Protein AF-A0A6N2DLZ1-F1 (afdb_monomer)

Radius of gyration: 27.86 Å; Cα contacts (8 Å, |Δi|>4): 156; chains: 1; bounding box: 55×25×96 Å

Secondary structure (DSSP, 8-state):
--PPP-----THHHHHHHHHHHHHHHHHHHHHHHHHHHHHHHHHHHHHHHHHHHHHHHTTPPPPTTEEE-SPPPS-TT-TT-EEEEEEEEE---TTSTT--TTS-SEEEEEEEEETT-

Solvent-accessible surface area (backbone atoms only — not comparable to full-atom values): 6846 Å² total; per-residue (Å²): 138,84,82,78,82,78,81,79,80,69,67,71,60,56,60,55,52,51,48,67,62,48,48,62,57,52,51,51,51,54,51,48,51,54,52,50,52,50,53,51,52,50,51,54,49,32,50,49,48,7,50,54,25,18,51,24,43,19,69,71,43,81,63,51,88,58,42,46,74,65,66,60,74,62,87,52,50,81,39,89,86,44,61,26,31,14,33,10,54,41,79,44,87,61,83,85,47,90,88,61,70,90,82,62,66,59,56,51,73,35,77,31,76,34,51,19,51,113

Sequence (118 aa):
MKRSPRLHRDDRGVVALEFVLALPFILILIMSVVVLGNFLSIKTQTVGEARDGARAAALRQPLPDNTSIVGAP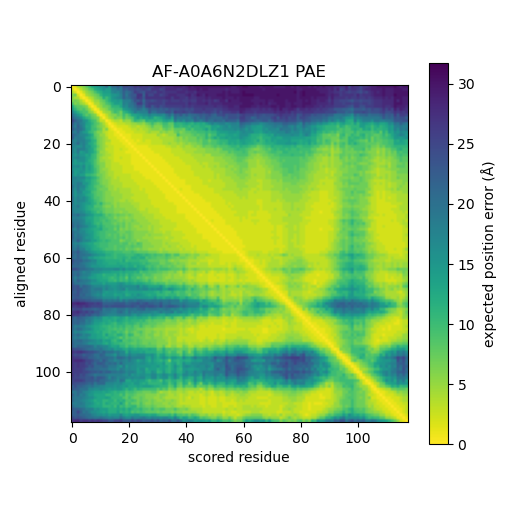CTTPTDPTQFVEVAATKPVSLRSIPFTPIFLPEEITETVTMRCGG

Nearest PDB structures (foldseek):
  6yfj-assembly1_AA  TM=2.232E-01  e=3.592E+00  Leviviridae sp.

pLDDT: mean 82.4, std 11.59, range [46.81, 93.88]

Mean predicted aligned error: 9.84 Å

Structure (mmCIF, N/CA/C/O ba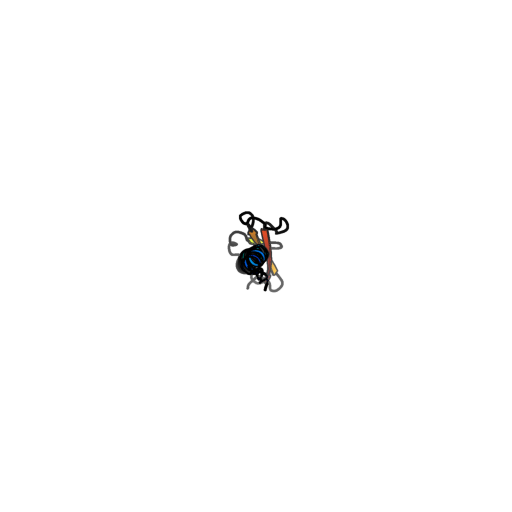ckbone):
data_AF-A0A6N2DLZ1-F1
#
_entry.id   AF-A0A6N2DLZ1-F1
#
loop_
_atom_site.group_PDB
_atom_site.id
_atom_site.type_symbol
_atom_site.label_atom_id
_atom_site.label_alt_id
_atom_site.label_comp_id
_atom_site.label_asym_id
_atom_site.label_entity_id
_atom_site.label_seq_id
_atom_site.pdbx_PDB_ins_code
_atom_site.Cartn_x
_atom_site.Cartn_y
_atom_site.Cartn_z
_atom_site.occupancy
_atom_site.B_iso_or_equiv
_atom_site.auth_seq_id
_atom_site.auth_comp_id
_atom_site.auth_asym_id
_atom_site.auth_atom_id
_atom_site.pdbx_PDB_model_num
ATOM 1 N N . MET A 1 1 ? 37.230 -7.810 -69.724 1.00 46.81 1 MET A N 1
ATOM 2 C CA . MET A 1 1 ? 36.934 -8.476 -68.433 1.00 46.81 1 MET A CA 1
ATOM 3 C C . MET A 1 1 ? 36.517 -7.396 -67.431 1.00 46.81 1 MET A C 1
ATOM 5 O O . MET A 1 1 ? 37.369 -6.643 -66.983 1.00 46.81 1 MET A O 1
ATOM 9 N N . LYS A 1 2 ? 35.213 -7.202 -67.180 1.00 60.00 2 LYS A N 1
ATOM 10 C CA . LYS A 1 2 ? 34.686 -6.075 -66.381 1.00 60.00 2 LYS A CA 1
ATOM 11 C C . LYS A 1 2 ? 34.305 -6.600 -64.990 1.00 60.00 2 LYS A C 1
ATOM 13 O O . LYS A 1 2 ? 33.347 -7.357 -64.872 1.00 60.00 2 LYS A O 1
ATOM 18 N N . ARG A 1 3 ? 35.096 -6.288 -63.956 1.00 69.50 3 ARG A N 1
ATOM 19 C CA . ARG A 1 3 ? 34.798 -6.683 -62.566 1.00 69.50 3 ARG A CA 1
ATOM 20 C C . ARG A 1 3 ? 33.694 -5.778 -62.022 1.00 69.50 3 ARG A C 1
ATOM 22 O O . ARG A 1 3 ? 33.891 -4.574 -61.910 1.00 69.50 3 ARG A O 1
ATOM 29 N N . SER A 1 4 ? 32.546 -6.370 -61.707 1.00 67.88 4 SER A N 1
ATOM 30 C CA . SER A 1 4 ? 31.476 -5.692 -60.973 1.00 67.88 4 SER A CA 1
ATOM 31 C C . SER A 1 4 ? 31.914 -5.467 -59.517 1.00 67.88 4 SER A C 1
ATOM 33 O O . SER A 1 4 ? 32.418 -6.417 -58.903 1.00 67.88 4 SER A O 1
ATOM 35 N N . PRO A 1 5 ? 31.766 -4.255 -58.951 1.00 67.94 5 PRO A N 1
ATOM 36 C CA . PRO A 1 5 ? 32.044 -4.020 -57.543 1.00 67.94 5 PRO A CA 1
ATOM 37 C C . PRO A 1 5 ? 30.949 -4.685 -56.703 1.00 67.94 5 PRO A C 1
ATOM 39 O O . PRO A 1 5 ? 29.758 -4.436 -56.884 1.00 67.94 5 PRO A O 1
ATOM 42 N N . ARG A 1 6 ? 31.351 -5.565 -55.783 1.00 66.69 6 ARG A N 1
ATOM 43 C CA . ARG A 1 6 ? 30.436 -6.135 -54.791 1.00 66.69 6 ARG A CA 1
ATOM 44 C C . ARG A 1 6 ? 30.052 -5.013 -53.828 1.00 66.69 6 ARG A C 1
ATOM 46 O O . ARG A 1 6 ? 30.923 -4.502 -53.131 1.00 66.69 6 ARG A O 1
ATOM 53 N N . LEU A 1 7 ? 28.773 -4.632 -53.818 1.00 64.94 7 LEU A N 1
ATOM 54 C CA . LEU A 1 7 ? 28.198 -3.768 -52.788 1.00 64.94 7 LEU A CA 1
ATOM 55 C C . LEU A 1 7 ? 28.485 -4.418 -51.429 1.00 64.94 7 LEU A C 1
ATOM 57 O O . LEU A 1 7 ? 27.972 -5.498 -51.134 1.00 64.94 7 LEU A O 1
ATOM 61 N N . HIS A 1 8 ? 29.354 -3.798 -50.639 1.00 63.56 8 HIS A N 1
ATOM 62 C CA . HIS A 1 8 ? 29.588 -4.200 -49.262 1.00 63.56 8 HIS A CA 1
ATOM 63 C C . HIS A 1 8 ? 28.338 -3.789 -48.481 1.00 63.56 8 HIS A C 1
ATOM 65 O O . HIS A 1 8 ? 28.056 -2.602 -48.333 1.00 63.56 8 HIS A O 1
ATOM 71 N N . ARG A 1 9 ? 27.511 -4.770 -48.116 1.00 65.38 9 ARG A N 1
ATOM 72 C CA . ARG A 1 9 ? 26.297 -4.548 -47.333 1.00 65.38 9 ARG A CA 1
ATOM 73 C C . ARG A 1 9 ? 26.758 -4.215 -45.916 1.00 65.38 9 ARG A C 1
ATOM 75 O O . ARG A 1 9 ? 27.350 -5.054 -45.248 1.00 65.38 9 ARG A O 1
ATOM 82 N N . ASP A 1 10 ? 26.595 -2.960 -45.523 1.00 64.62 10 ASP A N 1
ATOM 83 C CA . ASP A 1 10 ? 26.985 -2.475 -44.203 1.00 64.62 10 ASP A CA 1
ATOM 84 C C . ASP A 1 10 ? 25.963 -2.976 -43.167 1.00 64.62 10 ASP A C 1
ATOM 86 O O . ASP A 1 10 ? 24.976 -2.312 -42.851 1.00 64.62 10 ASP A O 1
ATOM 90 N N . ASP A 1 11 ? 26.189 -4.177 -42.633 1.00 64.75 11 ASP A N 1
ATOM 91 C CA . ASP A 1 11 ? 25.332 -4.805 -41.612 1.00 64.75 11 ASP A CA 1
ATOM 92 C C . ASP A 1 11 ? 25.335 -4.032 -40.271 1.00 64.75 11 ASP A C 1
ATOM 94 O O . ASP A 1 11 ? 24.523 -4.284 -39.380 1.00 64.75 11 ASP A O 1
ATOM 98 N N . ARG A 1 12 ? 26.204 -3.021 -40.133 1.00 67.44 12 ARG A N 1
ATOM 99 C CA . ARG A 1 12 ? 26.314 -2.152 -38.948 1.00 67.44 12 ARG A CA 1
ATOM 100 C C . ARG A 1 12 ? 25.063 -1.303 -38.698 1.00 67.44 12 ARG A C 1
ATOM 102 O O . ARG A 1 12 ? 24.784 -0.963 -37.551 1.00 67.44 12 ARG A O 1
ATOM 109 N N . GLY A 1 13 ? 24.306 -0.968 -39.747 1.00 72.31 13 GLY A N 1
ATOM 110 C CA . GLY A 1 13 ? 23.081 -0.168 -39.624 1.00 72.31 13 GLY A CA 1
ATOM 111 C C . GLY A 1 13 ? 21.901 -0.943 -39.032 1.00 72.31 13 GLY A C 1
ATOM 112 O 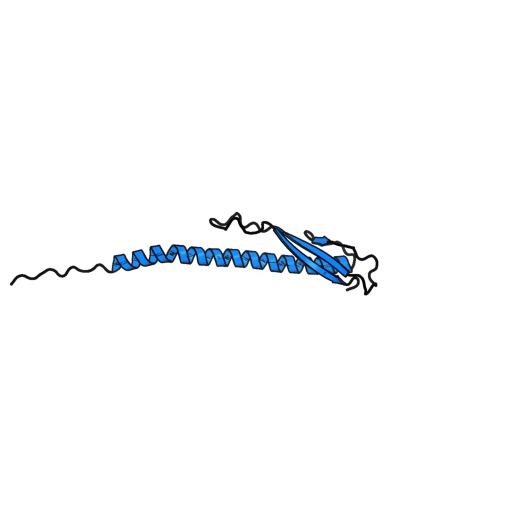O . GLY A 1 13 ? 21.052 -0.354 -38.366 1.00 72.31 13 GLY A O 1
ATOM 113 N N . VAL A 1 14 ? 21.868 -2.264 -39.227 1.00 83.19 14 VAL A N 1
ATOM 114 C CA . VAL A 1 14 ? 20.779 -3.129 -38.746 1.00 83.19 14 VAL A CA 1
ATOM 115 C C . VAL A 1 14 ? 20.816 -3.237 -37.222 1.00 83.19 14 VAL A C 1
ATOM 117 O O . VAL A 1 14 ? 19.799 -3.031 -36.566 1.00 83.19 14 VAL A O 1
ATOM 120 N N . VAL A 1 15 ? 22.011 -3.428 -36.654 1.00 83.94 15 VAL A N 1
ATOM 121 C CA . VAL A 1 15 ? 22.217 -3.514 -35.197 1.00 83.94 15 VAL A CA 1
ATOM 122 C C . VAL A 1 15 ? 21.802 -2.219 -34.487 1.00 83.94 15 VAL A C 1
ATOM 124 O O . VAL A 1 15 ? 21.193 -2.257 -33.419 1.00 83.94 15 VAL A O 1
ATOM 127 N N . ALA A 1 16 ? 22.084 -1.057 -35.087 1.00 85.56 16 ALA A N 1
ATOM 128 C CA . ALA A 1 16 ? 21.667 0.229 -34.528 1.00 85.56 16 ALA A CA 1
ATOM 129 C C . ALA A 1 16 ? 20.134 0.368 -34.480 1.00 85.56 16 ALA A C 1
ATOM 131 O O . ALA A 1 16 ? 19.588 0.911 -33.520 1.00 85.56 16 ALA A O 1
ATOM 132 N N . LEU A 1 17 ? 19.438 -0.154 -35.491 1.00 87.38 17 LEU A N 1
ATOM 133 C CA . LEU A 1 17 ? 17.984 -0.068 -35.601 1.00 87.38 17 LEU A CA 1
ATOM 134 C C . LEU A 1 17 ? 17.278 -0.989 -34.598 1.00 87.38 17 LEU A C 1
ATOM 136 O O . LEU A 1 17 ? 16.312 -0.581 -33.956 1.00 87.38 17 LEU A O 1
ATOM 140 N N . GLU A 1 18 ? 17.801 -2.201 -34.410 1.00 87.69 18 GLU A N 1
ATOM 141 C CA . GLU A 1 18 ? 17.313 -3.141 -33.396 1.00 87.69 18 GLU A CA 1
ATOM 142 C C . GLU A 1 18 ? 17.454 -2.569 -31.983 1.00 87.69 18 GLU A C 1
ATOM 144 O O . GLU A 1 18 ? 16.529 -2.675 -31.178 1.00 87.69 18 GLU A O 1
ATOM 149 N N . PHE A 1 19 ? 18.569 -1.894 -31.689 1.00 90.12 19 PHE A N 1
ATOM 150 C CA . PHE A 1 19 ? 18.787 -1.280 -30.381 1.00 90.12 19 PHE A CA 1
ATOM 151 C C . PHE A 1 19 ? 17.824 -0.119 -30.109 1.00 90.12 19 PHE A C 1
ATOM 153 O O . PHE A 1 19 ? 17.257 -0.037 -29.021 1.00 90.12 19 PHE A O 1
ATOM 160 N N . VAL A 1 20 ? 17.585 0.749 -31.098 1.00 93.44 20 VAL A N 1
ATOM 161 C CA . VAL A 1 20 ? 16.627 1.863 -30.973 1.00 93.44 20 VAL A CA 1
ATOM 162 C C . VAL A 1 20 ? 15.203 1.353 -30.745 1.00 93.44 20 VAL A C 1
ATOM 164 O O . VAL A 1 20 ? 14.449 1.972 -29.998 1.00 93.44 20 VAL A O 1
ATOM 167 N N . LEU A 1 21 ? 14.845 0.214 -31.344 1.00 91.94 21 LEU A N 1
ATOM 168 C CA . LEU A 1 21 ? 13.543 -0.414 -31.138 1.00 91.94 21 LEU A CA 1
ATOM 169 C C . LEU A 1 21 ? 13.450 -1.130 -29.788 1.00 91.94 21 LEU A C 1
ATOM 171 O O . LEU A 1 21 ? 12.428 -1.003 -29.128 1.00 91.94 21 LEU A O 1
ATOM 175 N N . ALA A 1 22 ? 14.487 -1.848 -29.349 1.00 93.44 22 ALA A N 1
ATOM 176 C CA . ALA A 1 22 ? 14.465 -2.624 -28.107 1.00 93.44 22 ALA A CA 1
ATOM 177 C C . ALA A 1 22 ? 14.587 -1.760 -26.839 1.00 93.44 22 ALA A C 1
ATOM 179 O O . ALA A 1 22 ? 13.943 -2.043 -25.827 1.00 93.44 22 ALA A O 1
ATOM 180 N N . LEU A 1 23 ? 15.388 -0.692 -26.887 1.00 92.56 23 LEU A N 1
ATOM 181 C CA . LEU A 1 23 ? 15.661 0.193 -25.754 1.00 92.56 23 LEU A CA 1
ATOM 182 C C . LEU A 1 23 ? 14.397 0.746 -25.064 1.00 92.56 23 LEU A C 1
ATOM 184 O O . LEU A 1 23 ? 14.323 0.624 -23.840 1.00 92.56 23 LEU A O 1
ATOM 188 N N . PRO A 1 24 ? 13.384 1.306 -25.759 1.00 89.44 24 PRO A N 1
ATOM 189 C CA . PRO A 1 24 ? 12.182 1.805 -25.090 1.00 89.44 24 PRO A CA 1
ATOM 190 C C . PRO A 1 24 ? 11.413 0.696 -24.359 1.00 89.44 24 PRO A C 1
ATOM 192 O O . PRO A 1 24 ? 10.930 0.932 -23.254 1.00 89.44 24 PRO A O 1
ATOM 195 N N . PHE A 1 25 ? 11.350 -0.524 -24.906 1.00 92.06 25 PHE A N 1
ATOM 196 C CA . PHE A 1 25 ? 10.688 -1.645 -24.228 1.00 92.06 25 PHE A CA 1
ATOM 197 C C . PHE A 1 25 ? 11.436 -2.073 -22.968 1.00 92.06 25 PHE A C 1
ATOM 199 O O . PHE A 1 25 ? 10.811 -2.305 -21.935 1.00 92.06 25 PHE A O 1
ATOM 206 N N . ILE A 1 26 ? 12.768 -2.138 -23.029 1.00 93.44 26 ILE A N 1
ATOM 207 C CA . ILE A 1 26 ? 13.595 -2.483 -21.868 1.00 93.44 26 ILE A CA 1
ATOM 208 C C . ILE A 1 26 ? 13.445 -1.416 -20.778 1.00 93.44 26 ILE A C 1
ATOM 210 O O . ILE A 1 26 ? 13.275 -1.761 -19.610 1.00 93.44 26 ILE A O 1
ATOM 214 N N . LEU A 1 27 ? 13.436 -0.130 -21.141 1.00 89.88 27 LEU A N 1
ATOM 215 C CA . LEU A 1 27 ? 13.219 0.956 -20.184 1.00 89.88 27 LEU A CA 1
ATOM 216 C C . LEU A 1 27 ? 11.837 0.878 -19.528 1.00 89.88 27 LEU A C 1
ATOM 218 O O . LEU A 1 27 ? 11.749 0.977 -18.305 1.00 89.88 27 LEU A O 1
ATOM 222 N N . ILE A 1 28 ? 10.775 0.649 -20.306 1.00 87.69 28 ILE A N 1
ATOM 223 C CA . ILE A 1 28 ? 9.419 0.460 -19.770 1.00 87.69 28 ILE A CA 1
ATOM 224 C C . ILE A 1 28 ? 9.390 -0.727 -18.806 1.00 87.69 28 ILE A C 1
ATOM 226 O O . ILE A 1 28 ? 8.822 -0.614 -17.721 1.00 87.69 28 ILE A O 1
ATOM 230 N N . LEU A 1 29 ? 10.027 -1.845 -19.159 1.00 90.38 29 LEU A N 1
ATOM 231 C CA . LEU A 1 29 ? 10.074 -3.033 -18.313 1.00 90.38 29 LEU A CA 1
ATOM 232 C C . LEU A 1 29 ? 10.796 -2.743 -16.992 1.00 90.38 29 LEU A C 1
ATOM 234 O O . LEU A 1 29 ? 10.257 -3.041 -15.928 1.00 90.38 29 LEU A O 1
ATOM 238 N N . ILE A 1 30 ? 11.970 -2.107 -17.039 1.00 91.25 30 ILE A N 1
ATOM 239 C CA . ILE A 1 30 ? 12.733 -1.753 -15.834 1.00 91.25 30 ILE A CA 1
ATOM 240 C C . ILE A 1 30 ? 11.921 -0.803 -14.947 1.00 91.25 30 ILE A C 1
ATOM 242 O O . ILE A 1 30 ? 11.789 -1.050 -13.749 1.00 91.25 30 ILE A O 1
ATOM 246 N N . MET A 1 31 ? 11.328 0.248 -15.522 1.00 86.06 31 MET A N 1
ATOM 247 C CA . MET A 1 31 ? 10.491 1.185 -14.766 1.00 86.06 31 MET A CA 1
ATOM 248 C C . MET A 1 31 ? 9.278 0.486 -14.149 1.00 86.06 31 MET A C 1
ATOM 250 O O . MET A 1 31 ? 8.963 0.725 -12.985 1.00 86.06 31 MET A O 1
ATOM 254 N N . SER A 1 32 ? 8.645 -0.431 -14.882 1.00 85.50 32 SER A N 1
ATOM 255 C CA . SER A 1 32 ? 7.494 -1.197 -14.391 1.00 85.50 32 SER A CA 1
ATOM 256 C C . SER A 1 32 ? 7.856 -2.049 -13.175 1.00 85.50 32 SER A C 1
ATOM 258 O O . SER A 1 32 ? 7.112 -2.068 -12.197 1.00 85.50 32 SER A O 1
ATOM 260 N N . VAL A 1 33 ? 9.015 -2.713 -13.198 1.00 89.44 33 VAL A N 1
ATOM 261 C CA . VAL A 1 33 ? 9.498 -3.518 -12.065 1.00 89.44 33 VAL A CA 1
ATOM 262 C C . VAL A 1 33 ? 9.762 -2.643 -10.839 1.00 89.44 33 VAL A C 1
ATOM 264 O O . VAL A 1 33 ? 9.370 -3.013 -9.734 1.00 89.44 33 VAL A O 1
ATOM 267 N N . VAL A 1 34 ? 10.373 -1.468 -11.018 1.00 87.31 34 VAL A N 1
ATOM 268 C CA . VAL A 1 34 ? 10.635 -0.529 -9.913 1.00 87.31 34 VAL A CA 1
ATOM 269 C C . VAL A 1 34 ? 9.329 -0.014 -9.300 1.00 87.31 34 VAL A C 1
ATOM 271 O O . VAL A 1 34 ? 9.176 -0.036 -8.077 1.00 87.31 34 VAL A O 1
ATOM 274 N N . VAL A 1 35 ? 8.370 0.401 -10.134 1.00 82.88 35 VAL A N 1
ATOM 275 C CA . VAL A 1 35 ? 7.040 0.861 -9.697 1.00 82.88 35 VAL A CA 1
ATOM 276 C C . VAL A 1 35 ? 6.318 -0.234 -8.918 1.00 82.88 35 VAL A C 1
ATOM 278 O O . VAL A 1 35 ? 5.839 0.006 -7.810 1.00 82.88 35 VAL A O 1
ATOM 281 N N . LEU A 1 36 ? 6.266 -1.446 -9.475 1.00 84.69 36 LEU A N 1
ATOM 282 C CA . LEU A 1 36 ? 5.568 -2.568 -8.859 1.00 84.69 36 LEU A CA 1
ATOM 283 C C . LEU A 1 36 ? 6.234 -3.004 -7.549 1.00 84.69 36 LEU A C 1
ATOM 285 O O . LEU A 1 36 ? 5.541 -3.308 -6.580 1.00 84.69 36 LEU A O 1
ATOM 289 N N . GLY A 1 37 ? 7.568 -2.998 -7.498 1.00 87.56 37 GLY A N 1
ATOM 290 C CA . GLY A 1 37 ? 8.322 -3.294 -6.284 1.00 87.56 37 GLY A CA 1
ATOM 291 C C . GLY A 1 37 ? 8.027 -2.298 -5.163 1.00 87.56 37 GLY A C 1
ATOM 292 O O . GLY A 1 37 ? 7.796 -2.705 -4.025 1.00 87.56 37 GLY A O 1
ATOM 293 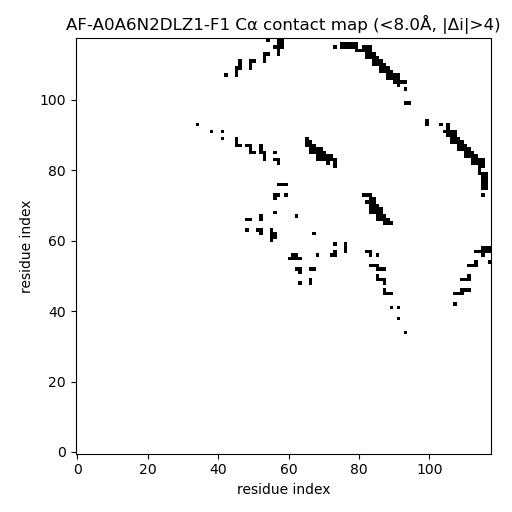N N . ASN A 1 38 ? 7.967 -1.002 -5.485 1.00 85.31 38 ASN A N 1
ATOM 294 C CA . ASN A 1 38 ? 7.589 0.031 -4.522 1.00 85.31 38 ASN A CA 1
ATOM 295 C C . ASN A 1 38 ? 6.145 -0.171 -4.034 1.00 85.31 38 ASN A C 1
ATOM 297 O O . ASN A 1 38 ? 5.911 -0.269 -2.831 1.00 85.31 38 ASN A O 1
ATOM 301 N N . PHE A 1 39 ? 5.199 -0.349 -4.958 1.00 85.31 39 PHE A N 1
ATOM 302 C CA . PHE A 1 39 ? 3.797 -0.596 -4.621 1.00 85.31 39 PHE A CA 1
ATOM 303 C C . PHE A 1 39 ? 3.625 -1.801 -3.684 1.00 85.31 39 PHE A C 1
ATOM 305 O O . PHE A 1 39 ? 2.948 -1.707 -2.660 1.00 85.31 39 PHE A O 1
ATOM 312 N N . LEU A 1 40 ? 4.282 -2.924 -3.992 1.00 88.62 40 LEU A N 1
ATOM 313 C CA . LEU A 1 40 ? 4.221 -4.122 -3.159 1.00 88.62 40 LEU A CA 1
ATOM 314 C C . LEU A 1 40 ? 4.858 -3.896 -1.781 1.00 88.62 40 LEU A C 1
ATOM 316 O O . LEU A 1 40 ? 4.329 -4.388 -0.787 1.00 88.62 40 LEU A O 1
ATOM 320 N N . SER A 1 41 ? 5.954 -3.137 -1.712 1.00 90.00 41 SER A N 1
ATOM 321 C CA . SER A 1 41 ? 6.598 -2.765 -0.448 1.00 90.00 41 SER A CA 1
ATOM 322 C C . SER A 1 41 ? 5.676 -1.931 0.444 1.00 90.00 41 SER A C 1
ATOM 324 O O . SER A 1 41 ? 5.573 -2.198 1.639 1.00 90.00 41 SER A O 1
ATOM 326 N N . ILE A 1 42 ? 4.957 -0.955 -0.118 1.00 89.25 42 ILE A N 1
ATOM 327 C CA . ILE A 1 42 ? 3.984 -0.174 0.656 1.00 89.25 42 ILE A CA 1
ATOM 328 C C . ILE A 1 42 ? 2.836 -1.080 1.104 1.00 89.25 42 ILE A C 1
ATOM 330 O O . ILE A 1 42 ? 2.495 -1.077 2.281 1.00 89.25 42 ILE A O 1
ATOM 334 N N . LYS A 1 43 ? 2.297 -1.922 0.211 1.00 89.44 43 LYS A N 1
ATOM 335 C CA . LYS A 1 43 ? 1.204 -2.846 0.547 1.00 89.44 43 LYS A CA 1
ATOM 336 C C . LYS A 1 43 ? 1.553 -3.747 1.734 1.00 89.44 43 LYS A C 1
ATOM 338 O O . LYS A 1 43 ? 0.740 -3.907 2.641 1.00 89.44 43 LYS A O 1
ATOM 343 N N . THR A 1 44 ? 2.744 -4.349 1.751 1.00 92.88 44 THR A N 1
ATOM 344 C CA . THR A 1 44 ? 3.150 -5.233 2.857 1.00 92.88 44 THR A CA 1
ATOM 345 C C . THR A 1 44 ? 3.314 -4.472 4.169 1.00 92.88 44 THR A C 1
ATOM 347 O O . THR A 1 44 ? 2.924 -4.995 5.212 1.00 92.88 44 THR A O 1
ATOM 350 N N . GLN A 1 45 ? 3.814 -3.234 4.124 1.00 91.94 45 GLN A N 1
ATOM 351 C CA . GLN A 1 45 ? 3.874 -2.360 5.297 1.00 91.94 45 GLN A CA 1
ATOM 352 C C . GLN A 1 45 ? 2.478 -1.999 5.813 1.00 91.94 45 GLN A C 1
ATOM 354 O O . GLN A 1 45 ? 2.238 -2.137 7.007 1.00 91.94 45 GLN A O 1
ATOM 359 N N . THR A 1 46 ? 1.550 -1.599 4.937 1.00 92.62 46 THR A N 1
ATOM 360 C CA . THR A 1 46 ? 0.174 -1.238 5.320 1.00 92.62 46 THR A CA 1
ATOM 361 C C . THR A 1 46 ? -0.555 -2.416 5.967 1.00 92.62 46 THR A C 1
ATOM 363 O O . THR A 1 46 ? -1.220 -2.252 6.984 1.00 92.62 46 THR A O 1
ATOM 366 N N . VAL A 1 47 ? -0.384 -3.634 5.439 1.00 92.75 47 VAL A N 1
ATOM 367 C CA . VAL A 1 47 ? -0.948 -4.849 6.056 1.00 92.75 47 VAL A CA 1
ATOM 368 C C . VAL A 1 47 ? -0.329 -5.124 7.432 1.00 92.75 47 VAL A C 1
ATOM 370 O O . VAL A 1 47 ? -1.034 -5.560 8.343 1.00 92.75 47 VAL A O 1
ATOM 373 N N . GLY A 1 48 ? 0.976 -4.886 7.595 1.00 93.06 48 GLY A N 1
ATOM 374 C CA . GLY A 1 48 ? 1.651 -4.979 8.892 1.00 93.06 48 GLY A CA 1
ATOM 375 C C . GLY A 1 48 ? 1.064 -4.000 9.908 1.00 93.06 48 GLY A C 1
ATOM 376 O O . GLY A 1 48 ? 0.638 -4.414 10.982 1.00 93.06 48 GLY A O 1
ATOM 377 N N . GLU A 1 49 ? 0.934 -2.732 9.522 1.00 93.38 49 GLU A N 1
ATOM 378 C CA . GLU A 1 49 ? 0.350 -1.681 10.360 1.00 93.38 49 GLU A CA 1
ATOM 379 C C . GLU A 1 49 ? -1.111 -1.963 10.717 1.00 93.38 49 GLU A C 1
ATOM 381 O O . GLU A 1 49 ? -1.501 -1.775 11.865 1.00 93.38 49 GLU A O 1
ATOM 386 N N . ALA A 1 50 ? -1.916 -2.486 9.786 1.00 93.62 50 ALA A N 1
ATOM 387 C CA . ALA A 1 50 ? -3.297 -2.870 10.073 1.00 93.62 50 ALA A CA 1
ATOM 388 C C . ALA A 1 50 ? -3.375 -3.986 11.128 1.00 93.62 50 ALA A C 1
ATOM 3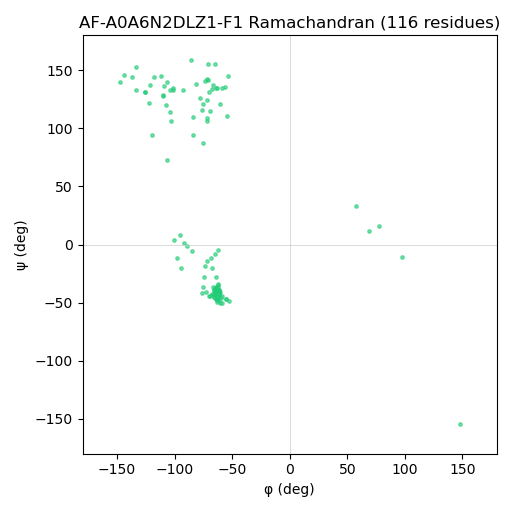90 O O . ALA A 1 50 ? -4.236 -3.949 12.006 1.00 93.62 50 ALA A O 1
ATOM 391 N N . ARG A 1 51 ? -2.460 -4.965 11.089 1.00 92.25 51 ARG A N 1
ATOM 392 C CA . ARG A 1 51 ? -2.385 -6.041 12.094 1.00 92.25 51 ARG A CA 1
ATOM 393 C C . ARG A 1 51 ? -1.935 -5.527 13.454 1.00 92.25 51 ARG A C 1
ATOM 395 O O . ARG A 1 51 ? -2.529 -5.899 14.466 1.00 92.25 51 ARG A O 1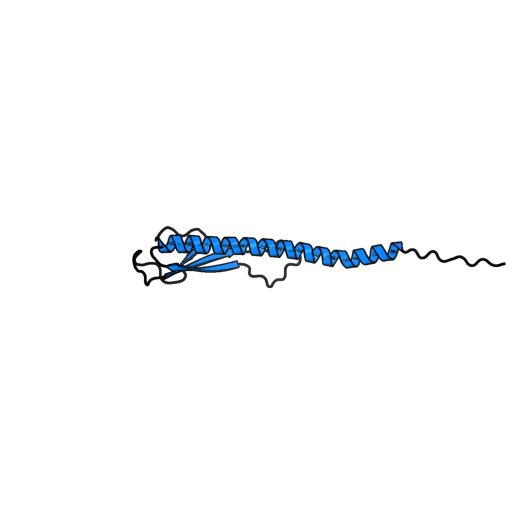
ATOM 402 N N . ASP A 1 52 ? -0.920 -4.672 13.478 1.00 92.56 52 ASP A N 1
ATOM 403 C CA . ASP A 1 52 ? -0.424 -4.072 14.715 1.00 92.56 52 ASP A CA 1
ATOM 404 C C . ASP A 1 52 ? -1.475 -3.138 15.333 1.00 92.56 52 ASP A C 1
ATOM 406 O O . ASP A 1 52 ? -1.712 -3.184 16.541 1.00 92.56 52 ASP A O 1
ATOM 410 N N . GLY A 1 53 ? -2.195 -2.377 14.504 1.00 92.12 53 GLY A N 1
ATOM 411 C CA . GLY A 1 53 ? -3.336 -1.560 14.908 1.00 92.12 53 GLY A CA 1
ATOM 412 C C . GLY A 1 53 ? -4.514 -2.391 15.418 1.00 92.12 53 GLY A C 1
ATOM 413 O O . GLY A 1 53 ? -5.079 -2.064 16.460 1.00 92.12 53 GLY A O 1
ATOM 414 N N . ALA A 1 54 ? -4.851 -3.504 14.759 1.00 91.75 54 ALA A N 1
ATOM 415 C CA . ALA A 1 54 ? -5.889 -4.423 15.228 1.00 91.75 54 ALA A CA 1
ATOM 416 C C . ALA A 1 54 ? -5.534 -5.043 16.588 1.00 91.75 54 ALA A C 1
ATOM 418 O O . ALA A 1 54 ? -6.388 -5.120 17.472 1.00 91.75 54 ALA A O 1
ATOM 419 N N . ARG A 1 55 ? -4.262 -5.404 16.801 1.00 90.19 55 ARG A N 1
ATOM 420 C CA . ARG A 1 55 ? -3.766 -5.892 18.094 1.00 90.19 55 ARG A CA 1
ATOM 421 C C . ARG A 1 55 ? -3.820 -4.815 19.172 1.00 90.19 55 ARG A C 1
ATOM 423 O O . ARG A 1 55 ? -4.281 -5.091 20.279 1.00 90.19 55 ARG A O 1
ATOM 430 N N . ALA A 1 56 ? -3.384 -3.597 18.857 1.00 91.81 56 ALA A N 1
ATOM 431 C CA . ALA A 1 56 ? -3.468 -2.468 19.777 1.00 91.81 56 ALA A CA 1
ATOM 432 C C . ALA A 1 56 ? -4.929 -2.186 20.160 1.00 91.81 56 ALA A C 1
ATOM 434 O O . ALA A 1 56 ? -5.246 -2.083 21.344 1.00 91.81 56 ALA A O 1
ATOM 435 N N . ALA A 1 57 ? -5.842 -2.169 19.186 1.00 90.62 57 ALA A N 1
ATOM 436 C CA . ALA A 1 57 ? -7.265 -1.948 19.415 1.00 90.62 57 ALA A CA 1
ATOM 437 C C . ALA A 1 57 ? -7.913 -3.076 20.242 1.00 90.62 57 ALA A C 1
ATOM 439 O O . ALA A 1 57 ? -8.684 -2.794 21.162 1.00 90.62 57 ALA A O 1
ATOM 440 N N . ALA A 1 58 ? -7.551 -4.339 19.989 1.00 89.19 58 ALA A N 1
ATOM 441 C CA . ALA A 1 58 ? -8.014 -5.493 20.763 1.00 89.19 58 ALA A CA 1
ATOM 442 C C . ALA A 1 58 ? -7.577 -5.434 22.237 1.00 89.19 58 ALA A C 1
ATOM 444 O O . ALA A 1 58 ? -8.321 -5.859 23.124 1.00 89.19 58 ALA A O 1
ATOM 445 N N . LEU A 1 59 ? -6.390 -4.876 22.497 1.00 88.81 59 LEU A N 1
ATOM 446 C CA . LEU A 1 59 ? -5.824 -4.667 23.832 1.00 88.81 59 LEU A CA 1
ATOM 447 C C . LEU A 1 59 ? -6.150 -3.290 24.431 1.00 88.81 59 LEU A C 1
ATOM 449 O O . LEU A 1 59 ? -5.720 -3.002 25.548 1.00 88.81 59 LEU A O 1
ATOM 453 N N . ARG A 1 60 ? -6.909 -2.445 23.718 1.00 88.56 60 ARG 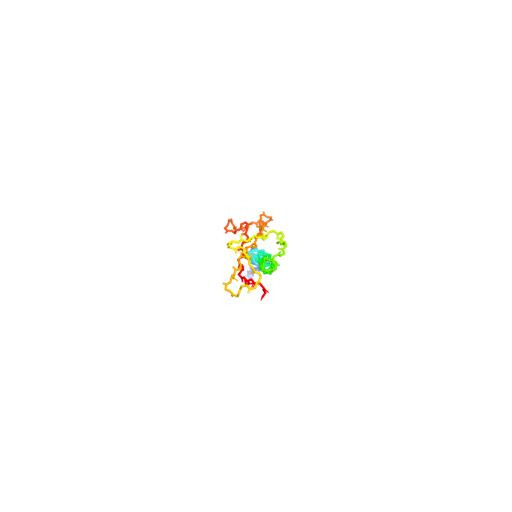A N 1
ATOM 454 C CA . ARG A 1 60 ? -7.248 -1.063 24.114 1.00 88.56 60 ARG A CA 1
ATOM 455 C C . ARG A 1 60 ? -6.030 -0.171 24.360 1.00 88.56 60 ARG A C 1
ATOM 457 O O . ARG A 1 60 ? -6.045 0.708 25.219 1.00 88.56 60 ARG A O 1
ATOM 464 N N . GLN A 1 61 ? -4.974 -0.415 23.603 1.00 89.69 61 GLN A N 1
ATOM 465 C CA . GLN A 1 61 ? -3.785 0.418 23.537 1.00 89.69 61 GLN A CA 1
ATOM 466 C C . GLN A 1 61 ? -3.987 1.541 22.508 1.00 89.69 61 GLN A C 1
ATOM 468 O O . GLN A 1 61 ? -4.859 1.428 21.642 1.00 89.69 61 GLN A O 1
ATOM 473 N N . PRO A 1 62 ? -3.215 2.639 22.598 1.00 89.38 62 PRO A N 1
ATOM 474 C CA . PRO A 1 62 ? -3.240 3.678 21.577 1.00 89.38 62 PRO A CA 1
ATOM 475 C C . PRO A 1 62 ? -2.929 3.084 20.201 1.00 89.38 62 PRO A C 1
ATOM 477 O O . PRO A 1 62 ? -2.019 2.265 20.060 1.00 89.38 62 PRO A O 1
ATOM 480 N N . LEU A 1 63 ? -3.711 3.491 19.203 1.00 90.06 63 LEU A N 1
ATOM 481 C CA . LEU A 1 63 ? -3.519 3.054 17.828 1.00 90.06 63 LEU A CA 1
ATOM 482 C C . LEU A 1 63 ? -2.252 3.703 17.244 1.00 90.06 63 LEU A C 1
ATOM 484 O O . LEU A 1 63 ? -1.991 4.874 17.531 1.00 90.06 63 LEU A O 1
ATOM 488 N N . PRO A 1 64 ? -1.474 2.969 16.433 1.00 87.19 64 PRO A N 1
ATOM 489 C CA . PRO A 1 64 ? -0.373 3.549 15.680 1.00 87.19 64 PRO A CA 1
ATOM 490 C C . PRO A 1 64 ? -0.882 4.551 14.637 1.00 87.19 64 PRO A C 1
ATOM 492 O O . PRO A 1 64 ? -2.022 4.465 14.164 1.00 87.19 64 PRO A O 1
ATOM 495 N N . ASP A 1 65 ? -0.014 5.489 14.264 1.00 85.44 65 ASP A N 1
ATOM 496 C CA . ASP A 1 65 ? -0.308 6.493 13.243 1.00 85.44 65 ASP A CA 1
ATOM 497 C C . ASP A 1 65 ? -0.770 5.824 11.938 1.00 85.44 65 ASP A C 1
ATOM 499 O O . ASP A 1 65 ? -0.289 4.753 11.567 1.00 85.44 65 ASP A O 1
ATOM 503 N N . ASN A 1 66 ? -1.704 6.467 11.232 1.00 88.25 66 ASN A N 1
ATOM 504 C CA . ASN A 1 66 ? -2.322 5.972 9.993 1.00 88.25 66 ASN A CA 1
ATOM 505 C C . ASN A 1 66 ? -3.242 4.750 10.140 1.00 88.25 66 ASN A C 1
ATOM 507 O O . ASN A 1 66 ? -3.662 4.179 9.131 1.00 88.25 66 ASN A O 1
ATOM 511 N N . THR A 1 67 ? -3.600 4.368 11.370 1.00 91.94 67 THR A N 1
ATOM 512 C CA . THR A 1 67 ? -4.617 3.343 11.623 1.00 91.94 67 THR A CA 1
ATOM 513 C C . THR A 1 67 ? -5.871 3.932 12.258 1.00 91.94 67 THR A C 1
ATOM 515 O O . THR A 1 67 ? -5.816 4.879 13.041 1.00 91.94 67 THR A O 1
ATOM 518 N N . SER A 1 68 ? -7.033 3.386 11.905 1.00 92.75 68 SER A N 1
ATOM 519 C CA . SER A 1 68 ? -8.321 3.808 12.455 1.00 92.75 68 SER A CA 1
ATOM 520 C C . SER A 1 68 ? -9.256 2.619 12.632 1.00 92.75 68 SER A C 1
ATOM 522 O O . SER A 1 68 ? -9.220 1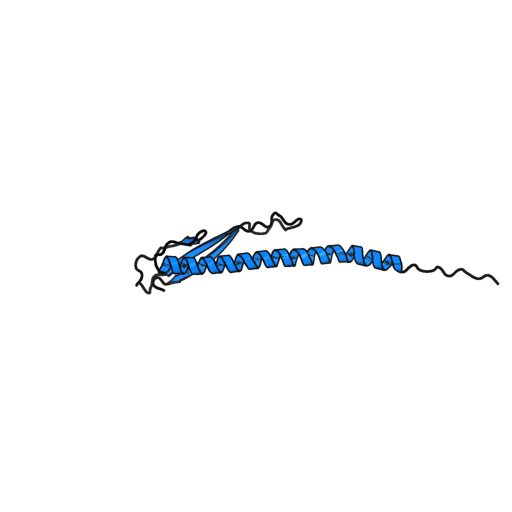.664 11.858 1.00 92.75 68 SER A O 1
ATOM 524 N N . ILE A 1 69 ? -10.090 2.660 13.671 1.00 91.19 69 ILE A N 1
ATOM 525 C CA . ILE A 1 69 ? -11.107 1.631 13.902 1.00 91.19 69 ILE A CA 1
ATOM 526 C C . ILE A 1 69 ? -12.247 1.865 12.911 1.00 91.19 69 ILE A C 1
ATOM 528 O O . ILE A 1 69 ? -12.876 2.923 12.926 1.00 91.19 69 ILE A O 1
ATOM 532 N N . VAL A 1 70 ? -12.531 0.867 12.080 1.00 89.31 70 VAL A N 1
ATOM 533 C CA . VAL A 1 70 ? -13.623 0.890 11.102 1.00 89.31 70 VAL A CA 1
ATOM 534 C C . VAL A 1 70 ? -14.715 -0.037 11.616 1.00 89.31 70 VAL A C 1
ATOM 536 O O . VAL A 1 70 ? -14.873 -1.157 11.159 1.00 89.31 70 VAL A O 1
ATOM 539 N N . GLY A 1 71 ? -15.428 0.390 12.658 1.00 83.19 71 GLY A N 1
ATOM 540 C CA . GLY A 1 71 ? -16.483 -0.416 13.270 1.00 83.19 71 GLY A CA 1
ATOM 541 C C . GLY A 1 71 ? -16.636 -0.181 14.767 1.00 83.19 71 GLY A C 1
ATOM 542 O O . GLY A 1 71 ? -16.306 0.885 15.288 1.00 83.19 71 GLY A O 1
ATOM 543 N N . ALA A 1 72 ? -17.164 -1.188 15.464 1.00 84.62 72 ALA A N 1
ATOM 544 C CA . ALA A 1 72 ? -17.351 -1.122 16.906 1.00 84.62 72 ALA A CA 1
ATOM 545 C C . ALA A 1 72 ? -16.013 -1.354 17.638 1.00 84.62 72 ALA A C 1
ATOM 547 O O . ALA A 1 72 ? -15.368 -2.382 17.416 1.00 84.62 72 ALA A O 1
ATOM 548 N N . PRO A 1 73 ? -15.587 -0.447 18.536 1.00 85.06 73 PRO A N 1
ATOM 549 C CA . PRO A 1 73 ? -14.410 -0.676 19.364 1.00 85.06 73 PRO A CA 1
ATOM 550 C C . PRO A 1 73 ? -14.688 -1.757 20.417 1.00 85.06 73 PRO A C 1
ATOM 552 O O . PRO A 1 73 ? -15.826 -1.936 20.857 1.00 85.06 73 PRO A O 1
ATOM 555 N N . CYS A 1 74 ? -13.637 -2.431 20.891 1.00 85.50 74 CYS A N 1
ATOM 556 C CA . CYS A 1 74 ? -13.758 -3.407 21.974 1.00 85.50 74 CYS A CA 1
ATOM 557 C C . CYS A 1 74 ? -14.289 -2.744 23.257 1.00 85.50 74 CYS A C 1
ATOM 559 O O . CYS A 1 74 ? -13.656 -1.841 23.821 1.00 85.50 74 CYS A O 1
ATOM 561 N N . THR A 1 75 ? -15.432 -3.217 23.759 1.00 84.19 75 THR A N 1
ATOM 562 C CA . THR A 1 75 ? -16.104 -2.713 24.976 1.00 84.19 75 THR A CA 1
ATOM 563 C C . THR A 1 75 ? -15.720 -3.509 26.222 1.00 84.19 75 THR A C 1
ATOM 565 O O . THR A 1 75 ? -15.755 -2.964 27.331 1.00 84.19 75 THR A O 1
ATOM 568 N N . THR A 1 76 ? -15.211 -4.726 26.050 1.00 80.38 76 THR A N 1
ATOM 569 C CA . THR A 1 76 ? -14.541 -5.503 27.097 1.00 80.38 76 THR A CA 1
ATOM 570 C C . THR A 1 76 ? -13.434 -6.367 26.489 1.00 80.38 76 THR A C 1
ATOM 572 O O . THR A 1 76 ? -13.657 -6.942 25.427 1.00 80.38 76 THR A O 1
ATOM 575 N N . PRO A 1 77 ? -12.258 -6.513 27.132 1.00 70.25 77 PRO A N 1
ATOM 576 C CA . PRO A 1 77 ? -11.168 -7.332 26.594 1.00 70.25 77 PRO A CA 1
ATOM 577 C C . PRO A 1 77 ? -11.503 -8.826 26.586 1.00 70.25 77 PRO A C 1
ATOM 579 O O . PRO A 1 77 ? -10.863 -9.590 25.891 1.00 70.25 77 PRO A O 1
ATOM 582 N N . THR A 1 78 ? -12.473 -9.261 27.386 1.00 74.12 78 THR A N 1
ATOM 583 C CA . THR A 1 78 ? -12.713 -10.683 27.651 1.00 74.12 78 THR A CA 1
ATOM 584 C C . THR A 1 78 ? -13.865 -11.269 26.844 1.00 74.12 78 THR A C 1
ATOM 586 O O . THR A 1 78 ? -14.211 -12.421 27.083 1.00 74.12 78 THR A O 1
ATOM 589 N N . ASP A 1 79 ? -14.493 -10.506 25.942 1.00 77.25 79 ASP A N 1
ATOM 590 C CA . ASP A 1 79 ? -15.643 -11.004 25.185 1.00 77.25 79 ASP A CA 1
ATOM 591 C C . ASP A 1 79 ? -15.188 -11.811 23.953 1.00 77.25 79 ASP A C 1
ATOM 593 O O . ASP A 1 79 ? -14.705 -11.231 22.976 1.00 77.25 79 ASP A O 1
ATOM 597 N N . PRO A 1 80 ? -15.372 -13.146 23.952 1.00 75.19 80 PRO A N 1
ATOM 598 C CA . PRO A 1 80 ? -14.993 -14.002 22.837 1.00 75.19 80 PRO A CA 1
ATOM 599 C C . PRO A 1 80 ? -15.838 -13.783 21.572 1.00 75.19 80 PRO A C 1
ATOM 601 O O . PRO A 1 80 ? -15.517 -14.345 20.523 1.00 75.19 80 PRO A O 1
ATOM 604 N N . THR A 1 81 ? -16.940 -13.048 21.645 1.00 83.81 81 THR A N 1
ATOM 605 C CA . THR A 1 81 ? -17.847 -12.830 20.511 1.00 83.81 81 THR A CA 1
ATOM 606 C C . THR A 1 81 ? -17.604 -11.504 19.801 1.00 83.81 81 THR A C 1
ATOM 608 O O . THR A 1 81 ? -18.100 -11.306 18.691 1.00 83.81 81 THR A O 1
ATOM 611 N N . GLN A 1 82 ? -16.803 -10.619 20.401 1.00 87.06 82 GLN A N 1
ATOM 612 C CA . GLN A 1 82 ? -16.532 -9.297 19.864 1.00 87.06 82 GLN A CA 1
ATOM 613 C C . GLN A 1 82 ? -15.267 -9.290 18.997 1.00 87.06 82 GLN A C 1
ATOM 615 O O . GLN A 1 82 ? -14.203 -9.781 19.385 1.00 87.06 82 GLN A O 1
ATOM 620 N N . PHE A 1 83 ? -15.387 -8.682 17.819 1.00 88.25 83 PHE A N 1
ATOM 621 C CA . PHE A 1 83 ? -14.286 -8.436 16.897 1.00 88.25 83 PHE A CA 1
ATOM 622 C C . PHE A 1 83 ? -14.120 -6.933 16.705 1.00 88.25 83 PHE A C 1
ATOM 624 O O . PHE A 1 83 ? -15.104 -6.195 16.682 1.00 88.25 83 PHE A O 1
ATOM 631 N N . VAL A 1 84 ? -12.874 -6.499 16.563 1.00 90.81 84 VAL A N 1
ATOM 632 C CA . VAL A 1 84 ? -12.521 -5.142 16.164 1.00 90.81 84 VAL A CA 1
ATOM 633 C C . VAL A 1 84 ? -11.960 -5.175 14.754 1.00 90.81 84 VAL A C 1
ATOM 635 O O . VAL A 1 84 ? -11.161 -6.047 14.413 1.00 90.81 84 VAL A O 1
ATOM 638 N N . GLU A 1 85 ? -12.389 -4.225 13.938 1.00 91.88 85 GLU A N 1
ATOM 639 C CA . GLU A 1 85 ? -11.878 -4.020 12.591 1.00 91.88 85 GLU A CA 1
ATOM 640 C C . GLU A 1 85 ? -11.071 -2.726 12.559 1.00 91.88 85 GLU A C 1
ATOM 642 O O . GLU A 1 85 ? -11.524 -1.678 13.027 1.00 91.88 85 GLU A O 1
ATOM 647 N N . VAL A 1 86 ? -9.849 -2.812 12.042 1.00 93.31 86 VAL A N 1
ATOM 648 C CA . VAL A 1 86 ? -8.930 -1.682 11.929 1.00 93.31 86 VAL A CA 1
ATOM 649 C C . VAL A 1 86 ? -8.478 -1.557 10.486 1.00 93.31 86 VAL A C 1
ATOM 651 O O . VAL A 1 86 ? -8.060 -2.537 9.870 1.00 93.31 86 VAL A O 1
ATOM 654 N N . ALA A 1 87 ? -8.554 -0.340 9.959 1.00 93.44 87 ALA A N 1
ATOM 655 C CA . ALA A 1 87 ? -8.006 0.024 8.665 1.00 93.44 87 ALA A CA 1
ATOM 656 C C . ALA A 1 87 ? -6.683 0.760 8.848 1.00 93.44 87 ALA A C 1
ATOM 658 O O . ALA A 1 87 ? -6.611 1.695 9.647 1.00 93.44 87 ALA A O 1
ATOM 659 N N . ALA A 1 88 ? -5.668 0.371 8.081 1.00 93.88 88 ALA A N 1
ATOM 660 C CA . ALA A 1 88 ? -4.465 1.169 7.882 1.00 93.88 88 ALA A CA 1
ATOM 661 C C . ALA A 1 88 ? -4.513 1.814 6.498 1.00 93.88 88 ALA A C 1
ATOM 663 O O . ALA A 1 88 ? -4.797 1.125 5.515 1.00 93.88 88 ALA A O 1
ATOM 664 N N . THR A 1 89 ? -4.215 3.110 6.418 1.00 91.75 89 THR A N 1
ATOM 665 C CA . THR A 1 89 ? -4.201 3.861 5.156 1.00 91.75 89 THR A CA 1
ATOM 666 C C . THR A 1 89 ? -2.834 4.482 4.940 1.00 91.75 89 THR A C 1
ATOM 668 O O . THR A 1 89 ? -2.387 5.279 5.756 1.00 91.75 89 THR A O 1
ATOM 671 N N . LYS A 1 90 ? -2.173 4.166 3.825 1.00 88.62 90 LYS A N 1
ATOM 672 C CA . LYS A 1 90 ? -0.897 4.793 3.459 1.00 88.62 90 LYS A CA 1
ATOM 673 C C . LYS A 1 90 ? -0.956 5.487 2.104 1.00 88.62 90 LYS A C 1
ATOM 675 O O . LYS A 1 90 ? -1.459 4.888 1.152 1.00 88.62 90 LYS A O 1
ATOM 680 N N . PRO A 1 91 ? -0.375 6.695 1.983 1.00 82.69 91 PRO A N 1
ATOM 681 C CA . PRO A 1 91 ? -0.260 7.371 0.703 1.00 82.69 91 PRO A CA 1
ATOM 682 C C . PRO A 1 91 ? 0.782 6.685 -0.184 1.00 82.69 91 PRO A C 1
ATOM 684 O O . PRO A 1 91 ? 1.851 6.266 0.269 1.00 82.69 91 PRO A O 1
ATOM 687 N N . VAL A 1 92 ? 0.486 6.622 -1.478 1.00 80.06 92 VAL A N 1
ATOM 688 C CA . VAL A 1 92 ? 1.350 6.075 -2.521 1.00 80.06 92 VAL A CA 1
ATOM 689 C C . VAL A 1 92 ? 1.645 7.176 -3.529 1.00 80.06 92 VAL A C 1
ATOM 691 O O . VAL A 1 92 ? 0.903 7.416 -4.478 1.00 80.06 92 VAL A O 1
ATOM 694 N N . SER A 1 93 ? 2.770 7.866 -3.339 1.00 68.62 93 SER A N 1
ATOM 695 C CA . SER A 1 93 ? 3.210 8.887 -4.291 1.00 68.62 93 SER A CA 1
ATOM 696 C C . SER A 1 93 ? 3.973 8.246 -5.449 1.00 68.62 93 SER A C 1
ATOM 698 O O . SER A 1 93 ? 5.182 8.032 -5.388 1.00 68.62 93 SER A O 1
ATOM 700 N N . LEU A 1 94 ? 3.254 7.949 -6.531 1.00 66.56 94 LEU A N 1
ATOM 701 C CA . LEU A 1 94 ? 3.827 7.498 -7.810 1.00 66.56 94 LEU A CA 1
ATOM 702 C C . LEU A 1 94 ? 4.032 8.650 -8.807 1.00 66.56 94 LEU A C 1
ATOM 704 O O . LEU A 1 94 ? 4.376 8.435 -9.971 1.00 66.56 94 LEU A O 1
ATOM 708 N N . ARG A 1 95 ? 3.832 9.890 -8.341 1.00 58.50 95 ARG A N 1
ATOM 709 C CA . ARG A 1 95 ? 3.841 11.117 -9.150 1.00 58.50 95 ARG A CA 1
ATOM 710 C C . ARG A 1 95 ? 5.237 11.525 -9.637 1.00 58.50 95 ARG A C 1
ATOM 712 O O . ARG A 1 95 ? 5.344 12.367 -10.520 1.00 58.50 95 ARG A O 1
ATOM 719 N N . SER A 1 96 ? 6.299 10.952 -9.069 1.00 57.12 96 SER A N 1
ATOM 720 C CA . SER A 1 96 ? 7.696 11.258 -9.415 1.00 57.12 96 SER A CA 1
ATOM 721 C C . SER A 1 96 ? 8.236 10.472 -10.613 1.00 57.12 96 SER A C 1
ATOM 723 O O . SER A 1 96 ? 9.355 10.735 -11.050 1.00 57.12 96 SER A O 1
ATOM 725 N N . ILE A 1 97 ? 7.470 9.523 -11.158 1.00 59.56 97 ILE A N 1
ATOM 726 C CA . ILE A 1 97 ? 7.936 8.647 -12.234 1.00 59.56 97 ILE A CA 1
ATOM 727 C C . ILE A 1 97 ? 7.310 9.121 -13.550 1.00 59.56 97 ILE A C 1
ATOM 729 O O . ILE A 1 97 ? 6.087 9.050 -13.702 1.00 59.56 97 ILE A O 1
ATOM 733 N N . PRO A 1 98 ? 8.106 9.620 -14.514 1.00 53.12 98 PRO A N 1
ATOM 734 C CA . PRO A 1 98 ? 7.576 9.955 -15.827 1.00 53.12 98 PRO A CA 1
ATOM 735 C C . PRO A 1 98 ? 6.962 8.687 -16.442 1.00 53.12 98 PRO A C 1
ATOM 737 O O . PRO A 1 98 ? 7.569 7.620 -16.380 1.00 53.12 98 PRO A O 1
ATOM 740 N N . PHE A 1 99 ? 5.762 8.810 -17.021 1.00 60.00 99 PHE A N 1
ATOM 741 C CA . PHE A 1 99 ? 4.978 7.728 -17.645 1.00 60.00 99 PHE A CA 1
ATOM 742 C C . PHE A 1 99 ? 4.211 6.765 -16.714 1.00 60.00 99 PHE A C 1
ATOM 744 O O . PHE A 1 99 ? 3.750 5.726 -17.189 1.00 60.00 99 PHE A O 1
ATOM 751 N N . THR A 1 100 ? 3.993 7.078 -15.429 1.00 60.44 100 THR A N 1
ATOM 752 C CA . THR A 1 100 ? 3.045 6.279 -14.629 1.00 60.44 100 THR A CA 1
ATOM 753 C C . THR A 1 100 ? 1.604 6.463 -15.122 1.00 60.44 100 THR A C 1
ATOM 755 O O . THR A 1 100 ? 1.172 7.590 -15.384 1.00 60.44 100 THR A O 1
ATOM 758 N N . PRO A 1 101 ? 0.831 5.372 -15.287 1.00 58.47 101 PRO A N 1
ATOM 759 C CA . PRO A 1 101 ? -0.570 5.480 -15.663 1.00 58.47 101 PRO A CA 1
ATOM 760 C C . PRO A 1 101 ? -1.355 6.188 -14.550 1.00 58.47 101 PRO A C 1
ATOM 762 O O . PRO A 1 101 ? -1.241 5.833 -13.379 1.00 58.47 101 PRO A O 1
ATOM 765 N N . ILE A 1 102 ? -2.207 7.144 -14.935 1.00 60.62 102 ILE A N 1
ATOM 766 C CA . ILE A 1 102 ? -3.058 7.979 -14.054 1.00 60.62 102 ILE A CA 1
ATOM 767 C C . ILE A 1 102 ? -4.081 7.136 -13.247 1.00 60.62 102 ILE A C 1
ATOM 769 O O . ILE A 1 102 ? -4.796 7.649 -12.397 1.00 60.62 102 ILE A O 1
ATOM 773 N N . PHE A 1 103 ? -4.151 5.827 -13.493 1.00 60.03 103 PHE A N 1
ATOM 774 C CA . PHE A 1 103 ? -5.127 4.906 -12.909 1.00 60.03 103 PHE A CA 1
ATOM 775 C C . PHE A 1 103 ? -4.701 4.270 -11.577 1.00 60.03 103 PHE A C 1
ATOM 777 O O . PHE A 1 103 ? -5.453 3.459 -11.041 1.00 60.03 103 PHE A O 1
ATOM 784 N N . LEU A 1 104 ? -3.504 4.567 -11.058 1.00 66.25 104 LEU A N 1
ATOM 785 C CA . LEU A 1 104 ? -3.062 3.995 -9.784 1.00 66.25 104 LEU A CA 1
ATOM 786 C C . LEU A 1 104 ? -3.648 4.779 -8.598 1.00 66.25 104 LEU A C 1
ATOM 788 O O . LEU A 1 104 ? -3.686 6.009 -8.650 1.00 66.25 104 LEU A O 1
ATOM 792 N N . PRO A 1 105 ? -4.114 4.085 -7.544 1.00 67.25 105 PRO A N 1
ATOM 793 C CA . PRO A 1 105 ? -4.697 4.735 -6.380 1.00 67.25 105 PRO A CA 1
ATOM 794 C C . PRO A 1 105 ? -3.634 5.547 -5.628 1.00 67.25 105 PRO A C 1
ATOM 796 O O . PRO A 1 105 ? -2.504 5.093 -5.448 1.00 67.25 105 PRO A O 1
ATOM 799 N N . GLU A 1 106 ? -4.010 6.751 -5.196 1.00 76.75 106 GLU A N 1
ATOM 800 C CA . GLU A 1 106 ? -3.148 7.667 -4.432 1.00 76.75 106 GLU A CA 1
ATOM 801 C C . GLU A 1 106 ? -2.960 7.206 -2.978 1.00 76.75 106 GLU A C 1
ATOM 803 O O . GLU A 1 106 ? -1.990 7.583 -2.323 1.00 76.75 106 GLU A O 1
ATOM 808 N N . GLU A 1 107 ? -3.836 6.322 -2.494 1.00 83.38 107 GLU A N 1
ATOM 809 C CA . GLU A 1 107 ? -3.779 5.726 -1.162 1.00 83.38 107 GLU A CA 1
ATOM 810 C C . GLU A 1 107 ? -4.076 4.220 -1.218 1.00 83.38 107 GLU A C 1
ATOM 812 O O . GLU A 1 107 ? -4.901 3.756 -2.007 1.00 83.38 107 GLU A O 1
ATOM 817 N N . ILE A 1 108 ? -3.402 3.448 -0.364 1.00 85.94 108 ILE A N 1
ATOM 818 C CA . ILE A 1 108 ? -3.706 2.036 -0.111 1.00 85.94 108 ILE A CA 1
ATOM 819 C C . ILE A 1 108 ? -4.347 1.945 1.265 1.00 85.94 108 ILE A C 1
ATOM 821 O O . ILE A 1 108 ? -3.701 2.270 2.263 1.00 85.94 108 ILE A O 1
ATOM 825 N N . THR A 1 109 ? -5.577 1.439 1.309 1.00 89.38 109 THR A N 1
ATOM 826 C CA . THR A 1 109 ? -6.273 1.092 2.549 1.00 89.38 109 THR A CA 1
ATOM 827 C C . THR A 1 109 ? -6.392 -0.421 2.659 1.00 89.38 109 THR A C 1
ATOM 829 O O . THR A 1 109 ? -6.875 -1.079 1.740 1.00 89.38 109 THR A O 1
ATOM 832 N N . GLU A 1 110 ? -5.963 -0.975 3.788 1.00 91.75 110 GLU A N 1
ATOM 833 C CA . GLU A 1 110 ? -6.086 -2.401 4.102 1.00 91.75 110 GLU A CA 1
ATOM 834 C C . GLU A 1 110 ? -6.803 -2.549 5.440 1.00 91.75 110 GLU A C 1
ATOM 836 O O . GLU A 1 110 ? -6.442 -1.885 6.414 1.00 91.75 110 GLU A O 1
ATOM 841 N N . THR A 1 111 ? -7.813 -3.419 5.489 1.00 91.25 111 THR A N 1
ATOM 842 C CA . THR A 1 111 ? -8.576 -3.690 6.710 1.00 91.25 111 THR A CA 1
ATOM 843 C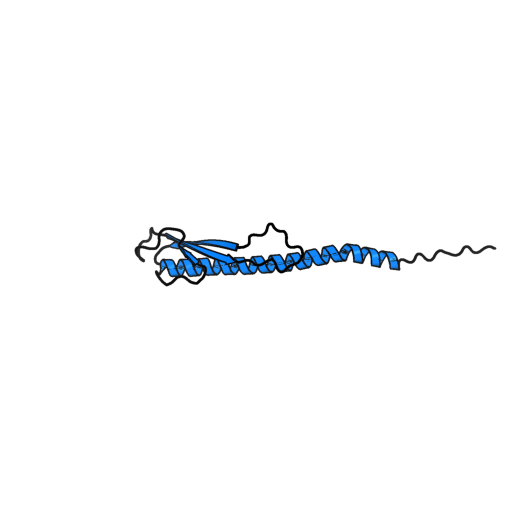 C . THR A 1 111 ? -8.221 -5.052 7.284 1.00 91.25 111 THR A C 1
ATOM 845 O O . THR A 1 111 ? -8.012 -6.034 6.568 1.00 91.25 111 THR A O 1
ATOM 848 N N . VAL A 1 112 ? -8.115 -5.111 8.608 1.00 91.69 112 VAL A N 1
ATOM 849 C CA . VAL A 1 112 ? -7.848 -6.339 9.352 1.00 91.69 112 VAL A CA 1
ATOM 850 C C . VAL A 1 112 ? -8.806 -6.421 10.526 1.00 91.69 112 VAL A C 1
ATOM 852 O O . VAL A 1 112 ? -8.971 -5.473 11.291 1.00 91.69 112 VAL A O 1
ATOM 855 N N . THR A 1 113 ? -9.409 -7.594 10.689 1.00 91.06 113 THR A N 1
ATOM 856 C CA . THR A 1 113 ? -10.267 -7.919 11.826 1.00 91.06 113 THR A CA 1
ATOM 857 C C . THR A 1 113 ? -9.509 -8.773 12.834 1.00 91.06 113 THR A C 1
ATOM 859 O O . THR A 1 113 ? -8.881 -9.764 12.454 1.00 91.06 113 THR A O 1
ATOM 862 N N . MET A 1 114 ? -9.613 -8.445 14.118 1.00 89.19 114 MET A N 1
ATOM 863 C CA . MET A 1 114 ? -9.054 -9.238 15.213 1.00 89.19 114 MET A CA 1
ATOM 864 C C . MET A 1 114 ? -10.088 -9.411 16.323 1.00 89.19 114 MET A C 1
ATOM 866 O O . MET A 1 114 ? -10.986 -8.591 16.493 1.00 89.19 114 MET A O 1
ATOM 870 N N . ARG A 1 115 ? -9.985 -10.501 17.079 1.00 89.12 115 ARG A N 1
ATOM 871 C CA . ARG A 1 115 ? -10.845 -10.736 18.237 1.00 89.12 115 ARG A CA 1
ATOM 872 C C . ARG A 1 115 ? -10.425 -9.829 19.393 1.00 89.12 115 ARG A C 1
ATOM 874 O O . ARG A 1 115 ? -9.231 -9.647 19.628 1.00 89.12 115 ARG A O 1
ATOM 881 N N . CYS A 1 116 ? -11.389 -9.290 20.132 1.00 86.38 116 CYS A N 1
ATOM 882 C CA . CYS A 1 116 ? -11.094 -8.569 21.367 1.00 86.38 116 CYS A CA 1
ATOM 883 C C . CYS A 1 116 ? -10.449 -9.524 22.389 1.00 86.38 116 CYS A C 1
ATOM 885 O O . CYS A 1 116 ? -10.903 -10.657 22.545 1.00 86.38 116 CYS A O 1
ATOM 887 N N . GLY A 1 117 ? -9.376 -9.079 23.054 1.00 79.69 117 GLY A N 1
ATOM 888 C CA . GLY A 1 117 ? -8.659 -9.883 24.057 1.00 79.69 117 GLY A CA 1
ATOM 889 C C . GLY A 1 117 ? -7.404 -10.617 23.592 1.00 79.69 117 GLY A C 1
ATOM 890 O O . GLY A 1 117 ? -6.639 -11.059 24.450 1.00 79.69 117 GLY A O 1
ATOM 891 N N . GLY A 1 118 ? -7.151 -10.672 22.280 1.00 66.25 118 GLY A N 1
ATOM 892 C CA . GLY A 1 118 ? -5.998 -11.369 21.695 1.00 66.25 118 GLY A CA 1
ATOM 893 C C . GLY A 1 118 ? -6.329 -12.761 21.178 1.00 66.25 118 GLY A C 1
ATOM 894 O O . GLY A 1 118 ? -6.916 -13.565 21.934 1.00 66.25 118 GLY A O 1
#

Foldseek 3Di:
DDDDDDPPPPCVVVVVVVCVVVVVVVVVVVLVCVLVVLVVVVVVVQVVLQVVQQVCQLVVHDRDPQKDWPDDGDPDQPDQVDKTKMKGKDADPPVPDPPDPPPDDRMDIDMDIDGRND